Protein AF-A0A956A472-F1 (afdb_monomer_lite)

Sequence (88 aa):
IGAGVAGLAAVGAAKGLGAQVRAFDTRPAVKDEVQSLGGTFLELDFEEAGDGGGG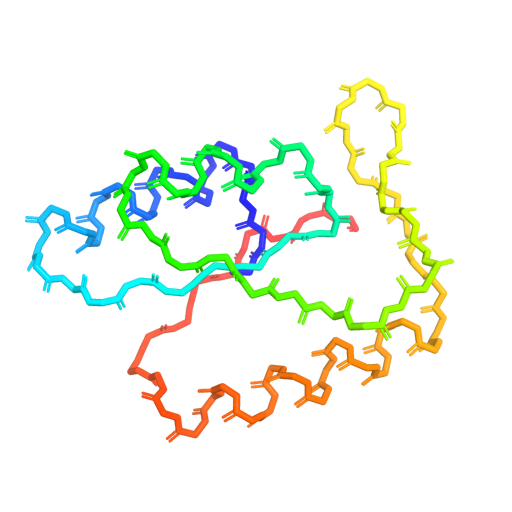YAKVMSPEFIAAEMALFREQAKEVDVVITTALV

Foldseek 3Di:
DDDDPVNLVVLLVCVVVVDAAEDEDLAPVCCVSSVVSVHHYDDFPDPDRQDDPPRAGDDDDPVVVVSVVVVCVVVVVPDPDDDDDDDD

Radius of gyration: 12.61 Å; chains: 1; bounding box: 30×28×29 Å

Structure (mmCIF, N/CA/C/O backbone):
data_AF-A0A956A472-F1
#
_entry.id   AF-A0A956A472-F1
#
loop_
_atom_site.group_PDB
_atom_site.id
_atom_site.type_symbol
_atom_site.label_atom_id
_atom_site.label_alt_id
_atom_site.label_comp_id
_atom_site.label_asym_id
_atom_site.label_entity_id
_atom_site.label_seq_id
_atom_site.pdbx_PDB_ins_code
_atom_site.Cartn_x
_atom_site.Cartn_y
_atom_site.Cartn_z
_atom_site.occupancy
_atom_site.B_iso_or_equiv
_atom_site.auth_seq_id
_atom_site.auth_comp_id
_atom_site.auth_asym_id
_atom_site.auth_atom_id
_atom_site.pdbx_PDB_model_num
ATOM 1 N N . ILE A 1 1 ? -2.468 -1.032 -3.821 1.00 96.50 1 ILE A N 1
ATOM 2 C CA . ILE A 1 1 ? -1.501 -1.306 -4.912 1.00 96.50 1 ILE A CA 1
ATOM 3 C C . ILE A 1 1 ? -1.475 -0.075 -5.799 1.00 96.50 1 ILE A C 1
ATOM 5 O O . ILE A 1 1 ? -2.505 0.240 -6.382 1.00 96.50 1 ILE A O 1
ATOM 9 N N . GLY A 1 2 ? -0.354 0.640 -5.826 1.00 95.62 2 GLY A N 1
ATOM 10 C CA . GLY A 1 2 ? -0.261 2.027 -6.275 1.00 95.62 2 GLY A CA 1
ATOM 11 C C . GLY A 1 2 ? -0.543 3.006 -5.129 1.00 95.62 2 GLY A C 1
ATOM 12 O O . GLY A 1 2 ? -1.521 2.853 -4.395 1.00 95.62 2 GLY A O 1
ATOM 13 N N . ALA A 1 3 ? 0.319 4.007 -4.985 1.00 95.88 3 ALA A N 1
ATOM 14 C CA . ALA A 1 3 ? 0.271 5.074 -3.986 1.00 95.88 3 ALA A CA 1
ATOM 15 C C . ALA A 1 3 ? 0.483 6.452 -4.647 1.00 95.88 3 ALA A C 1
ATOM 17 O O . ALA A 1 3 ? 1.164 7.327 -4.125 1.00 95.88 3 ALA A O 1
ATOM 18 N N . GLY A 1 4 ? -0.110 6.653 -5.828 1.00 93.25 4 GLY A N 1
ATOM 19 C CA . GLY A 1 4 ? -0.382 7.995 -6.355 1.00 93.25 4 GLY A CA 1
ATOM 20 C C . GLY A 1 4 ? -1.546 8.667 -5.612 1.00 93.25 4 GLY A C 1
ATOM 21 O O . GLY A 1 4 ? -2.011 8.168 -4.589 1.00 93.25 4 GLY A O 1
ATOM 22 N N . VAL A 1 5 ? -2.090 9.758 -6.160 1.00 95.31 5 VAL A N 1
ATOM 23 C CA . VAL A 1 5 ? -3.150 10.561 -5.507 1.00 95.31 5 VAL A CA 1
ATOM 24 C C . VAL A 1 5 ? -4.332 9.713 -5.015 1.00 95.31 5 VAL A C 1
ATOM 26 O O . VAL A 1 5 ? -4.734 9.820 -3.859 1.00 95.31 5 VAL A O 1
ATOM 29 N N . ALA A 1 6 ? -4.866 8.831 -5.867 1.00 96.81 6 ALA A N 1
ATOM 30 C CA . ALA A 1 6 ? -5.983 7.961 -5.497 1.00 96.81 6 ALA A CA 1
ATOM 31 C C . ALA A 1 6 ? -5.601 6.942 -4.409 1.00 96.81 6 ALA A C 1
ATOM 33 O O . ALA A 1 6 ? -6.383 6.695 -3.491 1.00 96.81 6 ALA A O 1
ATOM 34 N N . GLY A 1 7 ? -4.393 6.378 -4.488 1.00 97.50 7 GLY A N 1
ATOM 35 C CA . GLY A 1 7 ? -3.892 5.411 -3.514 1.00 97.50 7 GLY A CA 1
ATOM 36 C C . GLY A 1 7 ? -3.696 6.035 -2.133 1.00 97.50 7 GLY A C 1
ATOM 37 O O . GLY A 1 7 ? -4.167 5.486 -1.142 1.00 97.50 7 GLY A O 1
ATOM 38 N N . LEU A 1 8 ? -3.089 7.221 -2.056 1.00 97.56 8 LEU A N 1
ATOM 39 C CA . LEU A 1 8 ? -2.881 7.938 -0.792 1.00 97.56 8 LEU A CA 1
ATOM 40 C C . LEU A 1 8 ? -4.199 8.402 -0.165 1.00 97.56 8 LEU A C 1
ATOM 42 O O . LEU A 1 8 ? -4.382 8.271 1.046 1.00 97.56 8 LEU A O 1
ATOM 46 N N . ALA A 1 9 ? -5.152 8.866 -0.979 1.00 98.25 9 ALA A N 1
ATOM 47 C CA . ALA A 1 9 ? -6.498 9.178 -0.502 1.00 98.25 9 ALA A CA 1
ATOM 48 C C . ALA A 1 9 ? -7.183 7.939 0.103 1.00 98.25 9 ALA A C 1
ATOM 50 O O . ALA A 1 9 ? -7.794 8.030 1.170 1.00 98.25 9 ALA A O 1
ATOM 51 N N . ALA A 1 10 ? -7.033 6.772 -0.532 1.00 98.44 10 ALA A N 1
ATOM 52 C CA . ALA A 1 10 ? -7.549 5.511 -0.009 1.00 98.44 10 ALA A CA 1
ATOM 53 C C . ALA A 1 10 ? -6.862 5.098 1.305 1.00 98.44 10 ALA A C 1
ATOM 55 O O . ALA A 1 10 ? -7.551 4.685 2.238 1.00 98.44 10 ALA A O 1
ATOM 56 N N . VAL A 1 11 ? -5.535 5.259 1.411 1.00 98.31 11 VAL A N 1
ATOM 57 C CA . VAL A 1 11 ? -4.788 5.001 2.654 1.00 98.31 11 VAL A CA 1
ATOM 58 C C . VAL A 1 11 ? -5.320 5.875 3.785 1.00 98.31 11 VAL A C 1
ATOM 60 O O . VAL A 1 11 ? -5.712 5.345 4.823 1.00 98.31 11 VAL A O 1
ATOM 63 N N . GLY A 1 12 ? -5.398 7.191 3.577 1.00 98.00 12 GLY A N 1
ATOM 64 C CA . GLY A 1 12 ? -5.879 8.127 4.593 1.00 98.00 12 GLY A CA 1
ATOM 65 C C . GLY A 1 12 ? -7.313 7.830 5.039 1.00 98.00 12 GLY A C 1
ATOM 66 O O . GLY A 1 12 ? -7.589 7.774 6.237 1.00 98.00 12 GLY A O 1
ATOM 67 N N . ALA A 1 13 ? -8.217 7.568 4.090 1.00 98.50 13 ALA A N 1
ATOM 68 C CA . ALA A 1 13 ? -9.607 7.240 4.396 1.00 98.50 13 ALA A CA 1
ATOM 69 C C . ALA A 1 13 ? -9.733 5.934 5.199 1.00 98.50 13 ALA A C 1
ATOM 71 O O . ALA A 1 13 ? -10.388 5.912 6.240 1.00 98.50 13 ALA A O 1
ATOM 72 N N . ALA A 1 14 ? -9.072 4.857 4.765 1.00 98.56 14 ALA A N 1
ATOM 73 C CA . ALA A 1 14 ? -9.130 3.567 5.452 1.00 98.56 14 ALA A CA 1
ATOM 74 C C . ALA A 1 14 ? -8.487 3.626 6.850 1.00 98.56 14 ALA A C 1
ATOM 76 O O . ALA A 1 14 ? -9.045 3.092 7.810 1.00 98.56 14 ALA A O 1
ATOM 77 N N . LYS A 1 15 ? -7.363 4.340 6.999 1.00 98.06 15 LYS A N 1
ATOM 78 C CA . LYS A 1 15 ? -6.749 4.616 8.306 1.00 98.06 15 LYS A CA 1
ATOM 79 C C . LYS A 1 15 ? -7.682 5.407 9.221 1.00 98.06 15 LYS A C 1
ATOM 81 O O . LYS A 1 15 ? -7.790 5.062 10.395 1.00 98.06 15 LYS A O 1
ATOM 86 N N . GLY A 1 16 ? -8.389 6.407 8.693 1.00 97.94 16 GLY A N 1
ATOM 87 C CA . GLY A 1 16 ? -9.397 7.175 9.434 1.00 97.94 16 GLY A CA 1
ATOM 88 C C . GLY A 1 16 ? -10.578 6.331 9.927 1.00 97.94 16 GLY A C 1
ATOM 89 O O . GLY A 1 16 ? -11.148 6.629 10.972 1.00 97.94 16 GLY A O 1
ATOM 90 N N . LEU A 1 17 ? -10.901 5.242 9.224 1.00 98.19 17 LEU A N 1
ATOM 91 C CA . LEU A 1 17 ? -11.898 4.248 9.641 1.00 98.19 17 LEU A CA 1
ATOM 92 C C . LEU A 1 17 ? -11.350 3.205 10.635 1.00 98.19 17 LEU A C 1
ATOM 94 O O . LEU A 1 17 ? -12.085 2.311 11.047 1.00 98.19 17 LEU A O 1
ATOM 98 N N . GLY A 1 18 ? -10.076 3.299 11.030 1.00 98.00 18 GLY A N 1
ATOM 99 C CA . GLY A 1 18 ? -9.442 2.383 11.981 1.00 98.00 18 GLY A CA 1
ATOM 100 C C . GLY A 1 18 ? -8.847 1.118 11.358 1.00 98.00 18 GLY A C 1
ATOM 101 O O . GLY A 1 18 ? -8.438 0.219 12.093 1.00 98.00 18 GLY A O 1
ATOM 102 N N . ALA A 1 19 ? -8.765 1.028 10.028 1.00 98.38 19 ALA A N 1
ATOM 103 C CA . ALA A 1 19 ? -8.177 -0.131 9.367 1.00 98.38 19 ALA A CA 1
ATOM 104 C C . ALA A 1 19 ? -6.649 -0.195 9.553 1.00 98.38 19 ALA A C 1
ATOM 106 O O . ALA A 1 19 ? -5.950 0.821 9.659 1.00 98.38 19 ALA A O 1
ATOM 107 N N . GLN A 1 20 ? -6.105 -1.412 9.517 1.00 98.19 20 GLN A N 1
ATOM 108 C CA . GLN A 1 20 ? -4.685 -1.621 9.248 1.00 98.19 20 GLN A CA 1
ATOM 109 C C . GLN A 1 20 ? -4.478 -1.563 7.736 1.00 98.19 20 GLN A C 1
ATOM 111 O O . GLN A 1 20 ? -5.065 -2.349 6.996 1.00 98.19 20 GLN A O 1
ATOM 116 N N . VAL A 1 21 ? -3.665 -0.617 7.269 1.00 98.38 21 VAL A N 1
ATOM 117 C CA . VAL A 1 21 ? -3.470 -0.387 5.836 1.00 98.38 21 VAL A CA 1
ATOM 118 C C . VAL A 1 21 ? -2.037 -0.711 5.462 1.00 98.38 21 VAL A C 1
ATOM 120 O O . VAL A 1 21 ? -1.101 -0.129 6.008 1.00 98.38 21 VAL A O 1
ATOM 123 N N . ARG A 1 22 ? -1.890 -1.628 4.509 1.00 98.25 22 ARG A N 1
ATOM 124 C CA . ARG A 1 22 ? -0.633 -1.977 3.849 1.00 98.25 22 ARG A CA 1
ATOM 125 C C . ARG A 1 22 ? -0.690 -1.441 2.420 1.00 98.25 22 ARG A C 1
ATOM 127 O O . ARG A 1 22 ? -1.698 -1.632 1.741 1.00 98.25 22 ARG A O 1
ATOM 134 N N . ALA A 1 23 ? 0.353 -0.760 1.964 1.00 97.88 23 ALA A N 1
ATOM 135 C CA . ALA A 1 23 ? 0.424 -0.199 0.619 1.00 97.88 23 ALA A CA 1
ATOM 136 C C . ALA A 1 23 ? 1.733 -0.592 -0.067 1.00 97.88 23 ALA A C 1
ATOM 138 O O . ALA A 1 23 ? 2.746 -0.817 0.581 1.00 97.88 23 ALA A O 1
ATOM 139 N N . PHE A 1 24 ? 1.682 -0.668 -1.390 1.00 96.81 24 PHE A N 1
ATOM 140 C CA . PHE A 1 24 ? 2.812 -0.982 -2.254 1.00 96.81 24 PHE A CA 1
ATOM 141 C C . PHE A 1 24 ? 2.774 -0.029 -3.446 1.00 96.81 24 PHE A C 1
ATOM 143 O O . PHE A 1 24 ? 1.689 0.222 -3.982 1.00 96.81 24 PHE A O 1
ATOM 150 N N . ASP A 1 25 ? 3.935 0.464 -3.856 1.00 95.06 25 ASP A N 1
ATOM 151 C CA . ASP A 1 25 ? 4.176 1.229 -5.079 1.00 95.06 25 ASP A CA 1
ATOM 152 C C . ASP A 1 25 ? 5.615 0.940 -5.530 1.00 95.06 25 ASP A C 1
ATOM 154 O O . ASP A 1 25 ? 6.474 0.646 -4.699 1.00 95.06 25 ASP A O 1
ATOM 158 N N . THR A 1 26 ? 5.887 1.012 -6.829 1.00 91.94 26 THR A N 1
ATOM 159 C CA . THR A 1 26 ? 7.222 0.740 -7.383 1.00 91.94 26 THR A CA 1
ATOM 160 C C . THR A 1 26 ? 8.203 1.892 -7.154 1.00 91.94 26 THR A C 1
ATOM 162 O O . THR A 1 26 ? 9.413 1.714 -7.298 1.00 91.94 26 THR A O 1
ATOM 165 N N . ARG A 1 27 ? 7.698 3.080 -6.799 1.00 89.38 27 ARG A N 1
ATOM 166 C CA . ARG A 1 27 ? 8.505 4.273 -6.539 1.00 89.38 27 ARG A CA 1
ATOM 167 C C . ARG A 1 27 ? 8.870 4.354 -5.053 1.00 89.38 27 ARG A C 1
ATOM 169 O O . ARG A 1 27 ? 7.969 4.409 -4.215 1.00 89.38 27 ARG A O 1
ATOM 176 N N . PRO A 1 28 ? 10.158 4.461 -4.690 1.00 86.81 28 PRO A N 1
ATOM 177 C CA . PRO A 1 28 ? 10.582 4.589 -3.298 1.00 86.81 28 PRO A CA 1
ATOM 178 C C . PRO A 1 28 ? 10.137 5.915 -2.662 1.00 86.81 28 PRO A C 1
ATOM 180 O O . PRO A 1 28 ? 9.909 5.965 -1.456 1.00 86.81 28 PRO A O 1
ATOM 183 N N . ALA A 1 29 ? 9.963 6.980 -3.455 1.00 86.44 29 ALA A N 1
ATOM 184 C CA . ALA A 1 29 ? 9.620 8.317 -2.958 1.00 86.44 29 ALA A CA 1
ATOM 185 C C . ALA A 1 29 ? 8.282 8.379 -2.195 1.00 86.44 29 ALA A C 1
ATOM 187 O O . ALA A 1 29 ? 8.123 9.195 -1.294 1.00 86.44 29 ALA A O 1
ATOM 188 N N . VAL A 1 30 ? 7.332 7.495 -2.513 1.00 90.38 30 VAL A N 1
ATOM 189 C CA . VAL A 1 30 ? 6.007 7.480 -1.868 1.00 90.38 30 VAL A CA 1
ATOM 190 C C . VAL A 1 30 ? 5.981 6.718 -0.538 1.00 90.38 30 VAL A C 1
ATOM 192 O O . VAL A 1 30 ? 4.952 6.696 0.141 1.00 90.38 30 VAL A O 1
ATOM 195 N N . LYS A 1 31 ? 7.093 6.082 -0.145 1.00 94.88 31 LYS A N 1
ATOM 196 C CA . LYS A 1 31 ? 7.204 5.334 1.114 1.00 94.88 31 LYS A CA 1
ATOM 197 C C . LYS A 1 31 ? 6.913 6.225 2.317 1.00 94.88 31 LYS A C 1
ATOM 199 O O . LYS A 1 31 ? 6.065 5.883 3.143 1.00 94.88 31 LYS A O 1
ATOM 204 N N . ASP A 1 32 ? 7.574 7.376 2.379 1.00 95.75 32 ASP A N 1
ATOM 205 C CA . ASP A 1 32 ? 7.424 8.327 3.481 1.00 95.75 32 ASP A CA 1
ATOM 206 C C . ASP A 1 32 ? 6.001 8.901 3.522 1.00 95.75 32 ASP A C 1
ATOM 208 O O . ASP A 1 32 ? 5.430 9.080 4.597 1.00 95.75 32 ASP A O 1
ATOM 212 N N . GLU A 1 33 ? 5.375 9.109 2.358 1.00 96.38 33 GLU A N 1
ATOM 213 C CA . GLU A 1 33 ? 3.986 9.569 2.258 1.00 96.38 33 GLU A CA 1
ATOM 214 C C . GLU A 1 33 ? 3.014 8.543 2.860 1.00 96.38 33 GLU A C 1
ATOM 216 O O . GLU A 1 33 ? 2.200 8.889 3.719 1.00 96.38 33 GLU A O 1
ATOM 221 N N . VAL A 1 34 ? 3.141 7.263 2.493 1.00 97.62 34 VAL A N 1
ATOM 222 C CA . VAL A 1 34 ? 2.334 6.170 3.065 1.00 97.62 34 VAL A CA 1
ATOM 223 C C . VAL A 1 34 ? 2.524 6.073 4.581 1.00 97.62 34 VAL A C 1
ATOM 225 O O . VAL A 1 34 ? 1.544 5.939 5.321 1.00 97.62 34 VAL A O 1
ATOM 228 N N . GLN A 1 35 ? 3.770 6.157 5.051 1.00 96.94 35 GLN A N 1
ATOM 229 C CA . GLN A 1 35 ? 4.091 6.074 6.475 1.00 96.94 35 GLN A CA 1
ATOM 230 C C . GLN A 1 35 ? 3.560 7.280 7.258 1.00 96.94 35 GLN A C 1
ATOM 232 O O . GLN A 1 35 ? 3.037 7.103 8.358 1.00 96.94 35 GLN A O 1
ATOM 237 N N . SER A 1 36 ? 3.606 8.486 6.682 1.00 96.88 36 SER A N 1
ATOM 238 C CA . SER A 1 36 ? 3.060 9.702 7.302 1.00 96.88 36 SER A CA 1
ATOM 239 C C . SER A 1 36 ? 1.546 9.627 7.533 1.00 96.88 36 SER A C 1
ATOM 241 O O . SER A 1 36 ? 1.033 10.187 8.501 1.00 96.88 36 SER A O 1
ATOM 243 N N . LEU A 1 37 ? 0.834 8.867 6.694 1.00 97.56 37 LEU A N 1
ATOM 244 C CA . LEU A 1 37 ? -0.594 8.574 6.842 1.00 97.56 37 LEU A CA 1
ATOM 245 C C . LEU A 1 37 ? -0.871 7.402 7.805 1.00 97.56 37 LEU A C 1
ATOM 247 O O . LEU A 1 37 ? -2.026 7.050 8.041 1.00 97.56 37 LEU A O 1
ATOM 251 N N . GLY A 1 38 ? 0.168 6.786 8.378 1.00 96.50 38 GLY A N 1
ATOM 252 C CA . GLY A 1 38 ? 0.062 5.661 9.309 1.00 96.50 38 GLY A CA 1
ATOM 253 C C . GLY A 1 38 ? -0.166 4.302 8.640 1.00 96.50 38 GLY A C 1
ATOM 254 O O . GLY A 1 38 ? -0.623 3.365 9.308 1.00 96.50 38 GLY A O 1
ATOM 255 N N . GLY A 1 39 ? 0.096 4.198 7.335 1.00 97.62 39 GLY A N 1
ATOM 256 C CA . GLY A 1 39 ? 0.124 2.939 6.597 1.00 97.62 39 GLY A CA 1
ATOM 257 C C . GLY A 1 39 ? 1.488 2.247 6.675 1.00 97.62 39 GLY A C 1
ATOM 258 O O . GLY A 1 39 ? 2.513 2.869 6.944 1.00 97.62 39 GLY A O 1
ATOM 259 N N . THR A 1 40 ? 1.508 0.943 6.414 1.00 97.81 40 THR A N 1
ATOM 260 C CA . THR A 1 40 ? 2.739 0.157 6.267 1.00 97.81 40 THR A CA 1
ATOM 261 C C . THR A 1 40 ? 3.104 0.063 4.791 1.00 97.81 40 THR A C 1
ATOM 263 O O . THR A 1 40 ? 2.297 -0.407 3.990 1.00 97.81 40 THR A O 1
ATOM 266 N N . PHE A 1 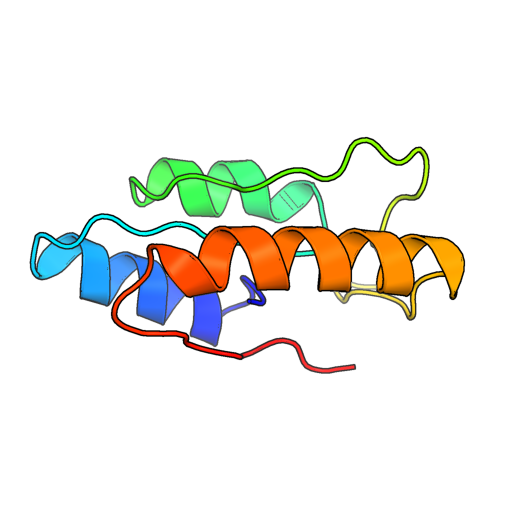41 ? 4.311 0.490 4.427 1.00 96.94 41 PHE A N 1
ATOM 267 C CA . PHE A 1 41 ? 4.831 0.323 3.072 1.00 96.94 41 PHE A CA 1
ATOM 268 C C . PHE A 1 41 ? 5.442 -1.073 2.915 1.00 96.94 41 PHE A C 1
ATOM 270 O O . PHE A 1 41 ? 6.258 -1.484 3.739 1.00 96.94 41 PHE A O 1
ATOM 277 N N . LEU A 1 42 ? 5.011 -1.807 1.894 1.00 95.56 42 LEU A N 1
ATOM 278 C CA . LEU A 1 42 ? 5.543 -3.116 1.537 1.00 95.56 42 LEU A CA 1
ATOM 279 C C . LEU A 1 42 ? 6.715 -2.940 0.576 1.00 95.56 42 LEU A C 1
ATOM 281 O O . LEU A 1 42 ? 6.611 -2.197 -0.396 1.00 95.56 42 LEU A O 1
ATOM 285 N N . GLU A 1 43 ? 7.799 -3.661 0.834 1.00 90.31 43 GLU A N 1
ATOM 286 C CA . GLU A 1 43 ? 9.020 -3.607 0.035 1.00 90.31 43 GLU A CA 1
ATOM 287 C C . GLU A 1 43 ? 9.258 -4.946 -0.662 1.00 90.31 43 GLU A C 1
ATOM 289 O O . GLU A 1 43 ? 8.919 -6.010 -0.138 1.00 90.31 43 GLU A O 1
ATOM 294 N N . LEU A 1 44 ? 9.849 -4.877 -1.851 1.00 87.31 44 LEU A N 1
ATOM 295 C CA . LEU A 1 44 ? 10.442 -6.021 -2.528 1.00 87.31 44 LEU A CA 1
ATOM 296 C C . LEU A 1 44 ? 11.955 -5.885 -2.415 1.00 87.31 44 LEU A C 1
ATOM 298 O O . LEU A 1 44 ? 12.497 -4.812 -2.674 1.00 87.31 44 LEU A O 1
ATOM 302 N N . ASP A 1 45 ? 12.623 -6.971 -2.043 1.00 77.56 45 ASP A N 1
ATOM 303 C CA . ASP A 1 45 ? 14.081 -7.041 -2.078 1.00 77.56 45 ASP A CA 1
ATOM 304 C C . ASP A 1 45 ? 14.525 -7.248 -3.533 1.00 77.56 45 ASP A C 1
ATOM 306 O O . ASP A 1 45 ? 14.600 -8.374 -4.031 1.00 77.56 45 ASP A O 1
ATOM 310 N N . PHE A 1 46 ? 14.671 -6.138 -4.259 1.00 75.81 46 PHE A N 1
ATOM 311 C CA . PHE A 1 46 ? 15.028 -6.125 -5.673 1.00 75.81 46 PHE A CA 1
ATOM 312 C C . PHE A 1 46 ? 15.809 -4.850 -6.013 1.00 75.81 46 PHE A C 1
ATOM 314 O O . PHE A 1 46 ? 15.347 -3.741 -5.744 1.00 75.81 46 PHE A O 1
ATOM 321 N N . GLU A 1 47 ? 16.978 -4.981 -6.645 1.00 69.38 47 GLU A N 1
ATOM 322 C CA . GLU A 1 47 ? 17.793 -3.838 -7.089 1.00 69.38 47 GLU A CA 1
ATOM 323 C C . GLU A 1 47 ? 17.273 -3.250 -8.419 1.00 69.38 47 GLU A C 1
ATOM 325 O O . GLU A 1 47 ? 17.989 -3.161 -9.415 1.00 69.38 47 GLU A O 1
ATOM 330 N N . GLU A 1 48 ? 16.001 -2.842 -8.457 1.00 76.62 48 GLU A N 1
ATOM 331 C CA . GLU A 1 48 ? 15.408 -2.128 -9.594 1.00 76.62 48 GLU A CA 1
ATOM 332 C C . GLU A 1 48 ? 14.515 -0.979 -9.107 1.00 76.62 48 GLU A C 1
ATOM 334 O O . GLU A 1 48 ? 13.467 -1.195 -8.504 1.00 76.62 48 GLU A O 1
ATOM 339 N N . ALA A 1 49 ? 14.915 0.264 -9.392 1.00 75.75 49 ALA A N 1
ATOM 340 C CA . ALA A 1 49 ? 14.102 1.439 -9.085 1.00 75.75 49 ALA A CA 1
ATOM 341 C C . ALA A 1 49 ? 12.987 1.620 -10.125 1.00 75.75 49 ALA A C 1
ATOM 343 O O . ALA A 1 49 ? 13.263 1.612 -11.331 1.00 75.75 49 ALA A O 1
ATOM 344 N N . GLY A 1 50 ? 11.749 1.825 -9.661 1.00 77.62 50 GLY A N 1
ATOM 345 C CA . GLY A 1 50 ? 10.562 2.018 -10.499 1.00 77.62 50 GLY A CA 1
ATOM 346 C C . GLY A 1 50 ? 10.273 3.457 -10.921 1.00 77.62 50 GLY A C 1
ATOM 347 O O . GLY A 1 50 ? 9.267 3.705 -11.587 1.00 77.62 50 GLY A O 1
ATOM 348 N N . ASP A 1 51 ? 11.139 4.409 -10.568 1.00 81.62 51 ASP A N 1
ATOM 349 C CA . ASP A 1 51 ? 10.987 5.811 -10.951 1.00 81.62 51 ASP A CA 1
ATOM 350 C C . ASP A 1 51 ? 11.121 6.003 -12.470 1.00 81.62 51 ASP A C 1
ATOM 352 O O . ASP A 1 51 ? 12.099 5.598 -13.107 1.00 81.62 51 ASP A O 1
ATOM 356 N N . GLY A 1 52 ? 10.116 6.645 -13.055 1.00 78.69 52 GLY A N 1
ATOM 357 C CA . GLY A 1 52 ? 10.105 7.164 -14.415 1.00 78.69 52 GLY A CA 1
ATOM 358 C C . GLY A 1 52 ? 10.274 8.688 -14.450 1.00 78.69 52 GLY A C 1
ATOM 359 O O . GLY A 1 52 ? 10.645 9.341 -13.474 1.00 78.69 52 GLY A O 1
ATOM 360 N N . GLY A 1 53 ? 10.002 9.287 -15.611 1.00 77.00 53 GLY A N 1
ATOM 361 C CA . GLY A 1 53 ? 10.082 10.738 -15.790 1.00 77.00 53 GLY A CA 1
ATOM 362 C C . GLY A 1 53 ? 8.915 11.484 -15.132 1.00 77.00 53 GLY A C 1
ATOM 363 O O . GLY A 1 53 ? 7.769 11.050 -15.205 1.00 77.00 53 GLY A O 1
ATOM 364 N N . GLY A 1 54 ? 9.193 12.642 -14.523 1.00 78.00 54 GLY A N 1
ATOM 365 C CA . GLY A 1 54 ? 8.155 13.560 -14.031 1.00 78.00 54 GLY A CA 1
ATOM 366 C C . GLY A 1 54 ? 7.335 13.051 -12.838 1.00 78.00 54 GLY A C 1
ATOM 367 O O . GLY A 1 54 ? 6.216 13.514 -12.644 1.00 78.00 54 GLY A O 1
ATOM 368 N N . GLY A 1 55 ? 7.866 12.102 -12.058 1.00 74.69 55 GLY A N 1
ATOM 369 C CA . GLY A 1 55 ? 7.194 11.529 -10.882 1.00 74.69 55 GLY A CA 1
ATOM 370 C C . GLY A 1 55 ? 6.287 10.328 -11.177 1.00 74.69 55 GLY A C 1
ATOM 371 O O . GLY A 1 55 ? 5.689 9.780 -10.250 1.00 74.69 55 GLY A O 1
ATOM 372 N N . TYR A 1 56 ? 6.190 9.898 -12.438 1.00 78.44 56 TYR A N 1
ATOM 373 C CA . TYR A 1 56 ? 5.469 8.686 -12.837 1.00 78.44 56 TYR A CA 1
ATOM 374 C C . TYR A 1 56 ? 6.327 7.433 -12.670 1.00 78.44 56 TYR A C 1
ATOM 376 O O . TYR A 1 56 ? 7.550 7.521 -12.662 1.00 78.44 56 TYR A O 1
ATOM 384 N N . ALA A 1 57 ? 5.686 6.271 -12.549 1.00 83.25 57 ALA A N 1
ATOM 385 C CA . ALA A 1 57 ? 6.371 4.984 -12.598 1.00 83.25 57 ALA A CA 1
ATO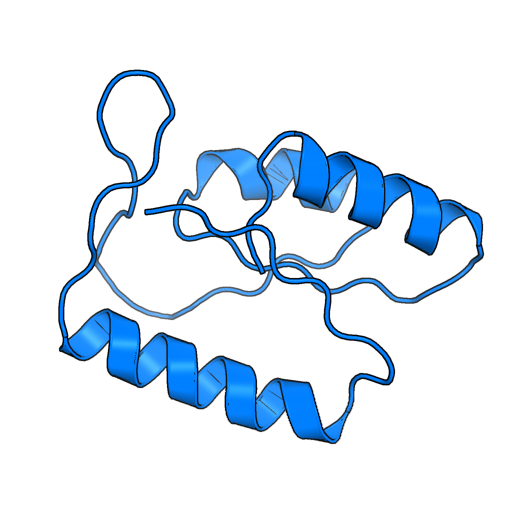M 386 C C . ALA A 1 57 ? 6.736 4.613 -14.048 1.00 83.25 57 ALA A C 1
ATOM 388 O O . ALA A 1 57 ? 6.136 5.120 -15.001 1.00 83.25 57 ALA A O 1
ATOM 389 N N . LYS A 1 58 ? 7.720 3.728 -14.220 1.00 85.56 58 LYS A N 1
ATOM 390 C CA . LYS A 1 58 ? 8.016 3.060 -15.498 1.00 85.56 58 LYS A CA 1
ATOM 391 C C . LYS A 1 58 ? 7.577 1.591 -15.452 1.00 85.56 58 LYS A C 1
ATOM 393 O O . LYS A 1 58 ? 7.386 1.033 -14.375 1.00 85.56 58 LYS A O 1
ATOM 398 N N . VAL A 1 59 ? 7.499 0.958 -16.622 1.00 85.81 59 VAL A N 1
ATOM 399 C CA . VAL A 1 59 ? 7.293 -0.494 -16.727 1.00 85.81 59 VAL A CA 1
ATOM 400 C C . VAL A 1 59 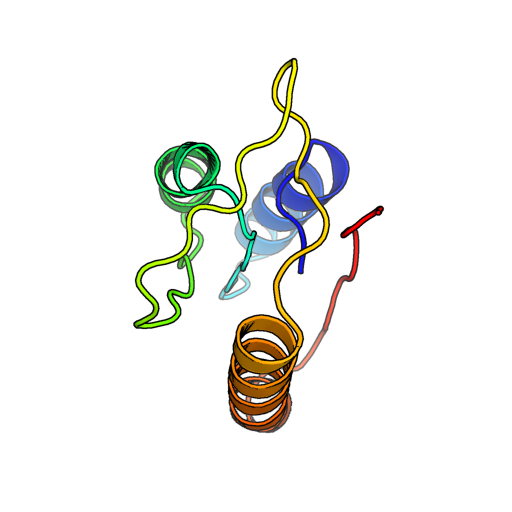? 8.506 -1.224 -16.144 1.00 85.81 59 VAL A C 1
ATOM 402 O O . VAL A 1 59 ? 9.643 -0.913 -16.504 1.00 85.81 59 VAL A O 1
ATOM 405 N N . MET A 1 60 ? 8.245 -2.178 -15.252 1.00 88.44 60 MET A N 1
ATOM 406 C CA . MET A 1 60 ? 9.264 -2.962 -14.547 1.00 88.44 60 MET A CA 1
ATOM 407 C C . MET A 1 60 ? 9.662 -4.220 -15.325 1.00 88.44 60 MET A C 1
ATOM 409 O O . MET A 1 60 ? 8.924 -4.679 -16.204 1.00 88.44 60 MET A O 1
ATOM 413 N N . SER A 1 61 ? 10.820 -4.796 -14.993 1.00 90.56 61 SER A N 1
ATOM 414 C CA . SER A 1 61 ? 11.260 -6.072 -15.564 1.00 90.56 61 SER A CA 1
ATOM 415 C C . SER A 1 61 ? 10.268 -7.224 -15.292 1.00 90.56 61 SER A C 1
ATOM 417 O O . SER A 1 61 ? 9.549 -7.213 -14.285 1.00 90.56 61 SER A O 1
ATOM 419 N N . PRO A 1 62 ? 10.214 -8.258 -16.156 1.00 91.50 62 PRO A N 1
ATOM 420 C CA . PRO A 1 62 ? 9.403 -9.452 -15.906 1.00 91.50 62 PRO A CA 1
ATOM 421 C C . PRO A 1 62 ? 9.723 -10.138 -14.571 1.00 91.50 62 PRO A C 1
ATOM 423 O O . PRO A 1 62 ? 8.824 -10.666 -13.918 1.00 91.50 62 PRO A O 1
ATOM 426 N N . GLU A 1 63 ? 10.989 -10.122 -14.155 1.00 90.44 63 GLU A N 1
ATOM 427 C CA . GLU A 1 63 ? 11.457 -10.686 -12.892 1.00 90.44 63 GLU A CA 1
ATOM 428 C C . GLU A 1 63 ? 10.906 -9.904 -11.695 1.00 90.44 63 GLU A C 1
ATOM 430 O O . GLU A 1 63 ? 10.408 -10.511 -10.743 1.00 90.44 63 GLU A O 1
ATOM 435 N N . PHE A 1 64 ? 10.911 -8.570 -11.774 1.00 90.88 64 PHE A N 1
ATOM 436 C CA . PHE A 1 64 ? 10.281 -7.717 -10.770 1.00 90.88 64 PHE A CA 1
ATOM 437 C C . PHE A 1 64 ? 8.777 -7.982 -10.689 1.00 90.88 64 PHE A C 1
ATOM 439 O O . PHE A 1 64 ? 8.249 -8.188 -9.599 1.00 90.88 64 PHE A O 1
ATOM 446 N N . ILE A 1 65 ? 8.086 -8.053 -11.833 1.00 90.81 65 ILE A N 1
ATOM 447 C CA . ILE A 1 65 ? 6.646 -8.354 -11.879 1.00 90.81 65 ILE A CA 1
ATOM 448 C C . ILE A 1 65 ? 6.368 -9.731 -11.260 1.00 90.81 65 ILE A C 1
ATOM 450 O O . ILE A 1 65 ? 5.396 -9.905 -10.527 1.00 90.81 65 ILE A O 1
ATOM 454 N N . ALA A 1 66 ? 7.219 -10.730 -11.500 1.00 92.50 66 ALA A N 1
ATOM 455 C CA . ALA A 1 66 ? 7.062 -12.045 -10.886 1.00 92.50 66 ALA A CA 1
ATOM 456 C C . ALA A 1 66 ? 7.194 -11.988 -9.352 1.00 92.50 66 ALA A C 1
ATOM 458 O O . ALA A 1 66 ? 6.371 -12.586 -8.650 1.00 92.50 66 ALA A O 1
ATOM 459 N N . ALA A 1 67 ? 8.184 -11.250 -8.838 1.00 92.38 67 ALA A N 1
ATOM 460 C CA . ALA A 1 67 ? 8.386 -11.040 -7.404 1.00 92.38 67 ALA A CA 1
ATOM 461 C C . ALA A 1 67 ? 7.231 -10.245 -6.767 1.00 92.38 67 ALA A C 1
ATOM 463 O O . ALA A 1 67 ? 6.704 -10.637 -5.724 1.00 92.38 67 ALA A O 1
ATOM 464 N N . GLU A 1 68 ? 6.768 -9.189 -7.433 1.00 93.94 68 GLU A N 1
ATOM 465 C CA . GLU A 1 68 ? 5.605 -8.390 -7.041 1.00 93.94 68 GLU A CA 1
ATOM 466 C C . GLU A 1 68 ? 4.346 -9.258 -6.931 1.00 93.94 68 GLU A C 1
ATOM 468 O O . GLU A 1 68 ? 3.657 -9.259 -5.908 1.00 93.94 68 GLU A O 1
ATOM 473 N N . MET A 1 69 ? 4.073 -10.082 -7.943 1.00 94.88 69 MET A N 1
ATOM 474 C CA . MET A 1 69 ? 2.920 -10.979 -7.926 1.00 94.88 69 MET A CA 1
ATOM 475 C C . MET A 1 69 ? 3.042 -12.065 -6.851 1.00 94.88 69 MET A C 1
ATOM 477 O O . MET A 1 69 ? 2.024 -12.550 -6.356 1.00 94.88 69 MET A O 1
ATOM 481 N N . ALA A 1 70 ? 4.253 -12.486 -6.481 1.00 95.31 70 ALA A N 1
ATOM 482 C CA . ALA A 1 70 ? 4.459 -13.394 -5.354 1.00 95.31 70 ALA A CA 1
ATOM 483 C C . ALA A 1 70 ? 4.131 -12.703 -4.020 1.00 95.31 70 ALA A C 1
ATOM 485 O O . ALA A 1 70 ? 3.352 -13.243 -3.234 1.00 95.31 70 ALA A O 1
ATOM 486 N N . LEU A 1 71 ? 4.624 -11.477 -3.813 1.00 95.12 71 LEU A N 1
ATOM 487 C CA . LEU A 1 71 ? 4.289 -10.656 -2.648 1.00 9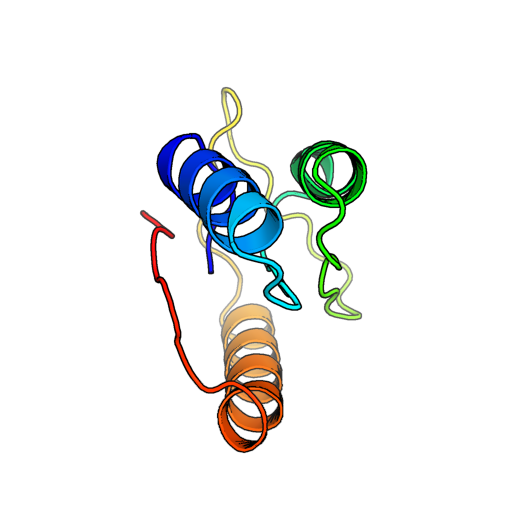5.12 71 LEU A CA 1
ATOM 488 C C . LEU A 1 71 ? 2.774 -10.458 -2.524 1.00 95.12 71 LEU A C 1
ATOM 490 O O . LEU A 1 71 ? 2.209 -10.680 -1.454 1.00 95.12 71 LEU A O 1
ATOM 494 N N . PHE A 1 72 ? 2.093 -10.094 -3.613 1.00 95.94 72 PHE A N 1
ATOM 495 C CA . PHE A 1 72 ? 0.644 -9.891 -3.589 1.00 95.94 72 PHE A CA 1
ATOM 496 C C . PHE A 1 72 ? -0.119 -11.168 -3.250 1.00 95.94 72 PHE A C 1
ATOM 498 O O . PHE A 1 72 ? -1.093 -11.099 -2.506 1.00 95.94 72 PHE A O 1
ATOM 505 N N . ARG A 1 73 ? 0.324 -12.335 -3.735 1.00 96.69 73 ARG A N 1
ATOM 506 C CA . ARG A 1 73 ? -0.295 -13.621 -3.377 1.00 96.69 73 ARG A CA 1
ATOM 507 C C . ARG A 1 73 ? -0.148 -13.951 -1.898 1.00 96.69 73 ARG A C 1
ATOM 509 O O . ARG A 1 73 ? -1.078 -14.514 -1.330 1.00 96.69 73 ARG A O 1
ATOM 516 N N . GLU A 1 74 ? 0.978 -13.609 -1.280 1.00 96.25 74 GLU A N 1
ATOM 517 C CA . GLU A 1 74 ? 1.151 -13.794 0.162 1.00 96.25 74 GLU A CA 1
ATOM 518 C C . GLU A 1 74 ? 0.270 -12.827 0.961 1.00 96.25 74 GLU A C 1
ATOM 520 O O . GLU A 1 74 ? -0.471 -13.262 1.838 1.00 96.25 74 GLU A O 1
ATOM 525 N N . GLN A 1 75 ? 0.247 -11.540 0.599 1.00 97.31 75 GLN A N 1
ATOM 526 C CA . GLN A 1 75 ? -0.594 -10.546 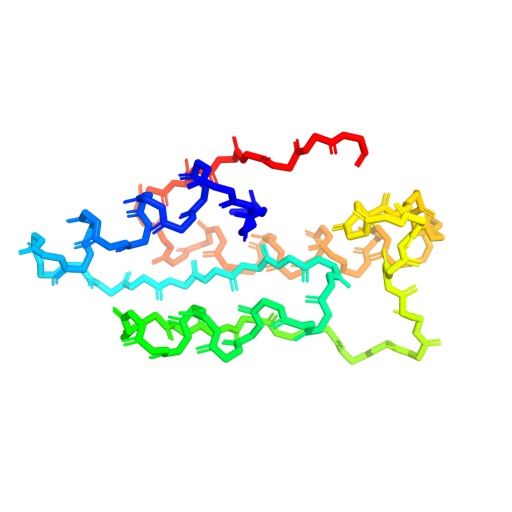1.279 1.00 97.31 75 GLN A CA 1
ATOM 527 C C . GLN A 1 75 ? -2.095 -10.824 1.116 1.00 97.31 75 GLN A C 1
ATOM 529 O O . GLN A 1 75 ? -2.856 -10.652 2.066 1.00 97.31 75 GLN A O 1
ATOM 534 N N . ALA A 1 76 ? -2.527 -11.289 -0.061 1.00 96.50 76 ALA A N 1
ATOM 535 C CA . ALA A 1 76 ? -3.928 -11.577 -0.373 1.00 96.50 76 ALA A CA 1
ATOM 536 C C . ALA A 1 76 ? -4.568 -12.622 0.555 1.00 96.50 76 ALA A C 1
ATOM 538 O O . ALA A 1 76 ? -5.789 -12.662 0.668 1.00 96.50 76 ALA A O 1
ATOM 539 N N . LYS A 1 77 ? -3.767 -13.457 1.227 1.00 97.25 77 LYS A N 1
ATOM 540 C CA . LYS A 1 77 ? -4.261 -14.442 2.202 1.00 97.25 77 LYS A CA 1
ATOM 541 C C . LYS A 1 77 ? -4.741 -13.800 3.505 1.00 97.25 77 LYS A C 1
ATOM 543 O O . LYS A 1 77 ? -5.498 -14.425 4.238 1.00 97.25 77 LYS A O 1
ATOM 548 N N . GLU A 1 78 ? -4.274 -12.590 3.804 1.00 96.50 78 GLU A N 1
ATOM 549 C CA . GLU A 1 78 ? -4.441 -11.943 5.109 1.00 96.50 78 GLU A CA 1
ATOM 550 C C . GLU A 1 78 ? -5.208 -10.618 5.056 1.00 96.50 78 GLU A C 1
ATOM 552 O O . GLU A 1 78 ? -5.538 -10.074 6.107 1.00 96.50 78 GLU A O 1
ATOM 557 N N . VAL A 1 79 ? -5.417 -10.040 3.870 1.00 97.44 79 VAL A N 1
ATOM 558 C CA . VAL A 1 79 ? -6.119 -8.757 3.715 1.00 97.44 79 VAL A CA 1
ATOM 559 C C . VAL A 1 79 ? -7.586 -8.969 3.361 1.00 97.44 79 VAL A C 1
ATOM 561 O O . VAL A 1 79 ? -7.919 -9.798 2.520 1.00 97.44 79 VAL A O 1
ATOM 564 N N . ASP A 1 80 ? -8.461 -8.159 3.953 1.00 98.25 80 ASP A N 1
ATOM 565 C CA . ASP A 1 80 ? -9.905 -8.232 3.702 1.00 98.25 80 ASP A CA 1
ATOM 566 C C . ASP A 1 80 ? -10.332 -7.469 2.438 1.00 98.25 80 ASP A C 1
ATOM 568 O O . ASP A 1 80 ? -11.307 -7.822 1.776 1.00 98.25 80 ASP A O 1
ATOM 572 N N . VAL A 1 81 ? -9.616 -6.389 2.105 1.00 98.00 81 VAL A N 1
ATOM 573 C CA . VAL A 1 81 ? -9.947 -5.480 1.000 1.00 98.00 81 VAL A CA 1
ATOM 574 C C . VAL A 1 81 ? -8.684 -5.120 0.228 1.00 98.00 81 VAL A C 1
ATOM 576 O O . VAL A 1 81 ? -7.672 -4.730 0.810 1.00 98.00 81 VAL A O 1
ATOM 579 N N . VAL A 1 82 ? -8.767 -5.188 -1.102 1.00 97.81 82 VAL A N 1
ATOM 580 C CA . VAL A 1 82 ? -7.693 -4.780 -2.015 1.00 97.81 82 VAL A CA 1
ATOM 581 C C . VAL A 1 82 ? -8.169 -3.610 -2.871 1.00 97.81 82 VAL A C 1
ATOM 583 O O . VAL A 1 82 ? -9.196 -3.696 -3.540 1.00 97.81 82 VAL A O 1
ATOM 586 N N . ILE A 1 83 ? -7.391 -2.525 -2.872 1.00 97.94 83 ILE A N 1
ATOM 587 C CA . ILE A 1 83 ? -7.601 -1.357 -3.735 1.00 97.94 83 ILE A CA 1
ATOM 588 C C . ILE A 1 83 ? -6.421 -1.258 -4.707 1.00 97.94 83 ILE A C 1
ATOM 590 O O . ILE A 1 83 ? -5.260 -1.130 -4.296 1.00 97.94 83 ILE A O 1
ATOM 594 N N . THR A 1 84 ? -6.719 -1.331 -6.003 1.00 97.50 84 THR A N 1
ATOM 595 C CA . THR A 1 84 ? -5.742 -1.252 -7.095 1.00 97.50 84 THR A CA 1
ATOM 596 C C . THR A 1 84 ? -5.870 0.080 -7.821 1.00 97.50 84 THR A C 1
ATOM 598 O O . THR A 1 84 ? -6.899 0.361 -8.431 1.00 97.50 84 THR A O 1
ATOM 601 N N . THR A 1 85 ? -4.821 0.893 -7.768 1.00 96.75 85 THR A N 1
ATOM 602 C CA . THR A 1 85 ? -4.730 2.201 -8.430 1.00 96.75 85 THR A CA 1
ATOM 603 C C . THR A 1 85 ? -3.432 2.362 -9.221 1.00 96.75 85 THR A C 1
ATOM 605 O O . THR A 1 85 ? -3.109 3.478 -9.623 1.00 96.75 85 THR A O 1
ATOM 608 N N . ALA A 1 86 ? -2.649 1.292 -9.387 1.00 92.12 86 ALA A N 1
ATOM 609 C CA . ALA A 1 86 ? -1.499 1.299 -10.280 1.00 92.12 86 ALA A CA 1
ATOM 610 C C . ALA A 1 86 ? -2.000 1.498 -11.715 1.00 92.12 86 ALA A C 1
ATOM 612 O O . ALA A 1 86 ? -2.880 0.772 -12.182 1.00 92.12 86 ALA A O 1
ATOM 613 N N . LEU A 1 87 ? -1.473 2.523 -12.373 1.00 80.94 87 LEU A N 1
ATOM 614 C CA . LEU A 1 87 ? -1.743 2.834 -13.765 1.00 80.94 87 LEU A CA 1
ATOM 615 C C . LEU A 1 87 ? -0.386 2.900 -14.455 1.00 80.94 87 LEU A C 1
ATOM 617 O O . LEU A 1 87 ? 0.466 3.666 -14.001 1.00 80.94 87 LEU A O 1
ATOM 621 N N . VAL A 1 88 ? -0.280 2.162 -15.563 1.00 62.78 88 VAL A N 1
ATOM 622 C CA . VAL A 1 88 ? 0.916 1.943 -16.397 1.00 62.78 88 VAL A CA 1
ATOM 623 C C . VAL A 1 88 ? 1.893 0.904 -15.849 1.00 62.78 88 VAL A C 1
ATOM 625 O O . VAL A 1 88 ? 2.229 0.964 -14.649 1.00 62.78 88 VAL A O 1
#

Secondary structure (DSSP, 8-state):
---SHHHHHHHHHHHHTT---EE--S-GGGHHHHHHTTPEEP----S---B-GGG-B-PPPHHHHHHHHHHHHHHTTT-S--------

pLDDT: mean 91.99, std 7.96, range [62.78, 98.56]